Protein AF-A0A353WHD6-F1 (afdb_monomer_lite)

Secondary structure (DSSP, 8-state):
-HHHHHHHHHHHHHHHHHHHHHHHHHT-SS-HHHHHHHHHHHHHHHHHHHHHH--

Foldseek 3Di:
DVVLVCLLVVQLVVQQVVLVVVCVVVVPPDSVSNVVSNVVSNVRSVVSCCVVPVD

pLDDT: mean 93.03, std 7.24, range [59.78, 97.69]

Structure (mmCIF, N/CA/C/O backbone):
data_AF-A0A353WHD6-F1
#
_entry.id   AF-A0A353WHD6-F1
#
loop_
_atom_site.group_PDB
_atom_site.id
_atom_site.type_symbol
_atom_site.label_atom_id
_atom_site.label_alt_id
_atom_site.label_comp_id
_atom_site.label_asym_id
_atom_site.label_entity_id
_atom_site.label_seq_id
_atom_site.pdbx_PDB_ins_code
_atom_site.Cartn_x
_atom_site.Cartn_y
_atom_site.Cartn_z
_atom_site.occupancy
_atom_site.B_iso_or_equiv
_atom_site.auth_seq_id
_atom_site.auth_comp_id
_atom_site.auth_asym_id
_atom_site.auth_atom_id
_atom_site.pdbx_PDB_model_num
ATOM 1 N N . MET A 1 1 ? -15.303 7.686 11.027 1.00 63.06 1 MET A N 1
ATOM 2 C CA . MET A 1 1 ? -15.134 7.231 9.626 1.00 63.06 1 MET A CA 1
ATOM 3 C C . MET A 1 1 ? -13.737 7.521 9.092 1.00 63.06 1 MET A C 1
ATOM 5 O O . MET A 1 1 ? -13.096 6.576 8.663 1.00 63.06 1 MET A O 1
ATOM 9 N N . LEU A 1 2 ? -13.236 8.763 9.189 1.00 80.31 2 LEU A N 1
ATOM 10 C CA . LEU A 1 2 ? -11.891 9.135 8.711 1.00 80.31 2 LEU A CA 1
ATOM 11 C C . LEU A 1 2 ? -10.755 8.259 9.271 1.00 80.31 2 LEU A C 1
ATOM 13 O O . LEU A 1 2 ? -9.842 7.913 8.535 1.00 80.31 2 LEU A O 1
ATOM 17 N N . ASP A 1 3 ? -10.840 7.843 10.535 1.00 86.56 3 ASP A N 1
ATOM 18 C CA . ASP A 1 3 ? -9.831 6.986 11.178 1.00 86.56 3 ASP A CA 1
ATOM 19 C C . ASP A 1 3 ? -9.656 5.626 10.465 1.00 86.56 3 ASP A C 1
ATOM 21 O O . ASP A 1 3 ? -8.541 5.206 10.164 1.00 86.56 3 ASP A O 1
ATOM 25 N N . ILE A 1 4 ? -10.762 4.983 10.065 1.00 89.25 4 ILE A N 1
ATOM 26 C CA . ILE A 1 4 ? -10.742 3.726 9.294 1.00 89.2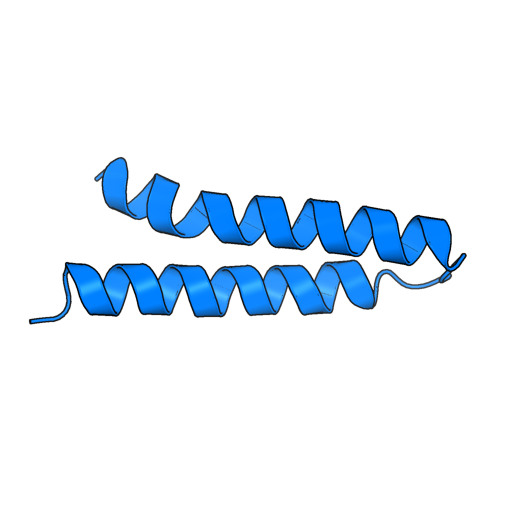5 4 ILE A CA 1
ATOM 27 C C . ILE A 1 4 ? -10.133 3.966 7.908 1.00 89.25 4 ILE A C 1
ATOM 29 O O . ILE A 1 4 ? -9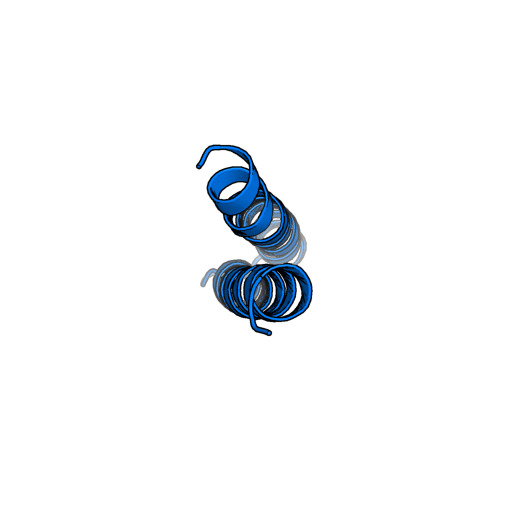.309 3.177 7.446 1.00 89.25 4 ILE A O 1
ATOM 33 N N . THR A 1 5 ? -10.502 5.076 7.263 1.00 91.50 5 THR A N 1
ATOM 34 C CA . THR A 1 5 ? -9.975 5.459 5.948 1.00 91.50 5 THR A CA 1
ATOM 35 C C . THR A 1 5 ? -8.460 5.645 5.985 1.00 91.50 5 THR A C 1
ATOM 37 O O . THR A 1 5 ? -7.762 5.058 5.163 1.00 91.50 5 THR A O 1
ATOM 40 N N . PHE A 1 6 ? -7.926 6.393 6.955 1.00 92.81 6 PHE A N 1
ATOM 41 C CA . PHE A 1 6 ? -6.478 6.572 7.094 1.00 92.81 6 PHE A CA 1
ATOM 42 C C . PHE A 1 6 ? -5.769 5.277 7.496 1.00 92.81 6 PHE A C 1
ATOM 44 O O . PHE A 1 6 ? -4.705 4.979 6.959 1.00 92.81 6 PHE A O 1
ATOM 51 N N . THR A 1 7 ? -6.379 4.467 8.365 1.00 92.00 7 THR A N 1
ATOM 52 C CA . THR A 1 7 ? -5.825 3.164 8.769 1.00 92.00 7 THR A CA 1
ATOM 53 C C . THR A 1 7 ? -5.659 2.208 7.579 1.00 92.00 7 THR A C 1
ATOM 55 O O . THR A 1 7 ? -4.707 1.430 7.552 1.00 92.00 7 THR A O 1
ATOM 58 N N . LEU A 1 8 ? -6.537 2.288 6.573 1.00 93.81 8 LEU A N 1
ATOM 59 C CA . LEU A 1 8 ? -6.419 1.522 5.326 1.00 93.81 8 LEU A CA 1
ATOM 60 C C . LEU A 1 8 ? -5.466 2.169 4.318 1.00 93.81 8 LEU A C 1
ATOM 62 O O . LEU A 1 8 ? -4.611 1.491 3.759 1.00 93.81 8 LEU A O 1
ATOM 66 N N . LEU A 1 9 ? -5.608 3.471 4.066 1.00 94.94 9 LEU A N 1
ATOM 67 C CA . LEU A 1 9 ? -4.890 4.137 2.978 1.00 94.94 9 LEU A CA 1
ATOM 68 C C . LEU A 1 9 ? -3.396 4.293 3.254 1.00 94.94 9 LEU A C 1
ATOM 70 O O . LEU A 1 9 ? -2.599 4.125 2.336 1.00 94.94 9 LEU A O 1
ATOM 74 N N . VAL A 1 10 ? -2.998 4.585 4.494 1.00 95.75 10 VAL A N 1
ATOM 75 C CA . VAL A 1 10 ? -1.582 4.787 4.847 1.00 95.75 10 VAL A CA 1
ATOM 76 C C . VAL A 1 10 ? -0.703 3.592 4.442 1.00 95.75 10 VAL A C 1
ATOM 78 O O . VAL A 1 10 ? 0.253 3.805 3.692 1.00 95.75 10 VAL A O 1
ATOM 81 N N . PRO A 1 11 ? -0.991 2.342 4.856 1.00 95.81 11 PRO A N 1
ATOM 82 C CA . PRO A 1 11 ? -0.170 1.198 4.462 1.00 95.81 11 PRO A CA 1
ATOM 83 C C . PRO A 1 11 ? -0.240 0.897 2.957 1.00 95.81 11 PRO A C 1
ATOM 85 O O . PRO A 1 11 ? 0.759 0.463 2.389 1.00 95.81 11 PRO A O 1
ATOM 88 N N . ILE A 1 12 ? -1.366 1.174 2.288 1.00 96.50 12 ILE A N 1
ATOM 89 C CA . ILE A 1 12 ? -1.508 1.009 0.831 1.00 96.50 12 ILE A CA 1
ATOM 90 C C . ILE A 1 12 ? -0.592 1.979 0.077 1.00 96.50 12 ILE A C 1
ATOM 92 O O . ILE A 1 12 ? 0.158 1.554 -0.802 1.00 96.50 12 ILE A O 1
ATOM 96 N N . PHE A 1 13 ? -0.618 3.267 0.432 1.00 97.25 13 PHE A N 1
ATOM 97 C CA . PHE A 1 13 ? 0.237 4.276 -0.194 1.00 97.25 13 PHE A CA 1
ATOM 98 C C . PHE A 1 13 ? 1.713 4.012 0.088 1.00 97.25 13 PHE A C 1
ATOM 100 O O . PHE A 1 13 ? 2.527 4.076 -0.832 1.00 97.25 13 PHE A O 1
ATOM 107 N N . LEU A 1 14 ? 2.063 3.659 1.329 1.00 97.00 14 LEU A N 1
ATOM 108 C CA . LEU A 1 14 ? 3.434 3.275 1.670 1.00 97.00 14 LEU A CA 1
ATOM 109 C C . LEU A 1 14 ? 3.901 2.075 0.843 1.00 97.00 14 LEU A C 1
ATOM 111 O O . LEU A 1 14 ? 4.995 2.118 0.284 1.00 97.00 14 LEU A O 1
ATOM 115 N N . GLY A 1 15 ? 3.064 1.044 0.713 1.00 97.31 15 GLY A N 1
ATOM 116 C CA . GLY A 1 15 ? 3.358 -0.120 -0.116 1.00 97.31 15 GLY A CA 1
ATOM 117 C C . GLY A 1 15 ? 3.550 0.245 -1.588 1.00 97.31 15 GLY A C 1
ATOM 118 O O . GLY A 1 15 ? 4.549 -0.137 -2.191 1.00 97.31 15 GLY A O 1
ATOM 119 N N . PHE A 1 16 ? 2.649 1.051 -2.152 1.00 97.56 16 PHE A N 1
ATOM 120 C CA . PHE A 1 16 ? 2.750 1.517 -3.536 1.00 97.56 16 PHE A CA 1
ATOM 121 C C . PHE A 1 16 ? 4.060 2.271 -3.799 1.00 97.56 16 PHE A C 1
ATOM 123 O O . PHE A 1 16 ? 4.795 1.918 -4.718 1.00 97.56 16 PHE A O 1
ATOM 130 N N . PHE A 1 17 ? 4.392 3.279 -2.985 1.00 97.50 17 PHE A N 1
ATOM 131 C CA . PHE A 1 17 ? 5.608 4.072 -3.195 1.00 97.50 17 PHE A CA 1
ATOM 132 C C . PHE A 1 17 ? 6.885 3.261 -2.957 1.00 97.50 17 PHE A C 1
ATOM 134 O O . PHE A 1 17 ? 7.852 3.420 -3.704 1.00 97.50 17 PHE A O 1
ATOM 141 N N . ALA A 1 18 ? 6.892 2.373 -1.958 1.00 96.81 18 ALA A N 1
ATOM 142 C CA . ALA A 1 18 ? 8.018 1.480 -1.706 1.00 96.81 18 ALA A CA 1
ATOM 143 C C . ALA A 1 18 ? 8.242 0.510 -2.875 1.00 96.81 18 ALA A C 1
ATOM 145 O O . ALA A 1 18 ? 9.372 0.352 -3.342 1.00 96.81 18 ALA A O 1
ATOM 146 N N . GLY A 1 19 ? 7.168 -0.096 -3.383 1.00 96.75 19 GLY A N 1
ATOM 147 C CA . GLY A 1 19 ? 7.235 -1.003 -4.522 1.00 96.75 19 GLY A CA 1
ATOM 148 C C . GLY A 1 19 ? 7.616 -0.295 -5.820 1.00 96.75 19 GLY A C 1
ATOM 149 O O . GLY A 1 19 ? 8.491 -0.781 -6.528 1.00 96.75 19 GLY A O 1
ATOM 150 N N . TYR A 1 20 ? 7.080 0.902 -6.068 1.00 96.62 20 TYR A N 1
ATOM 151 C CA . TYR A 1 20 ? 7.451 1.720 -7.225 1.00 96.62 20 TYR A CA 1
ATOM 152 C C . TYR A 1 20 ? 8.928 2.120 -7.197 1.00 96.62 20 TYR A C 1
ATOM 154 O O . TYR A 1 20 ? 9.626 2.041 -8.210 1.00 96.62 20 TYR A O 1
ATOM 162 N N . TYR A 1 21 ? 9.435 2.515 -6.026 1.00 96.62 21 TYR A N 1
ATOM 163 C 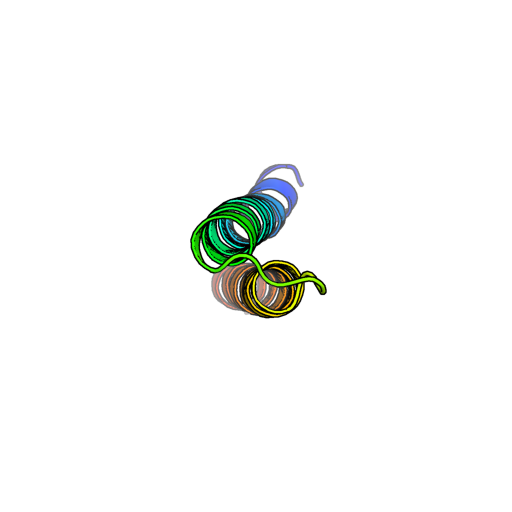CA . TYR A 1 21 ? 10.855 2.808 -5.853 1.00 96.62 21 TYR A CA 1
ATOM 164 C C . TYR A 1 21 ? 11.725 1.579 -6.150 1.00 96.62 21 TYR A C 1
ATOM 166 O O . TYR A 1 21 ? 12.757 1.707 -6.809 1.00 96.62 21 TYR A O 1
ATOM 174 N N . LEU A 1 22 ? 11.303 0.391 -5.709 1.00 96.12 22 LEU A N 1
ATOM 175 C CA . LEU A 1 22 ? 12.007 -0.867 -5.965 1.00 96.12 22 LEU A CA 1
ATOM 176 C C . LEU A 1 22 ? 11.971 -1.283 -7.435 1.00 96.12 22 LEU A C 1
ATOM 178 O O . LEU A 1 22 ? 13.025 -1.598 -7.981 1.00 96.12 22 LEU A O 1
ATOM 182 N N . ASP A 1 23 ? 10.811 -1.230 -8.089 1.00 96.00 23 ASP A N 1
ATOM 183 C CA . ASP A 1 23 ? 10.687 -1.539 -9.518 1.00 96.00 23 ASP A CA 1
ATOM 184 C C . ASP A 1 23 ? 11.566 -0.605 -10.359 1.00 96.00 23 ASP A C 1
ATOM 186 O O . ASP A 1 23 ? 12.294 -1.067 -11.240 1.00 96.00 23 ASP A O 1
ATOM 190 N N . LYS A 1 24 ? 11.595 0.694 -10.023 1.00 95.56 24 LYS A N 1
ATOM 191 C CA . LYS A 1 24 ? 12.477 1.669 -10.678 1.00 95.56 24 LYS A CA 1
ATOM 192 C C . LYS A 1 24 ? 13.957 1.400 -10.398 1.00 95.56 24 LYS A C 1
ATOM 194 O O . LYS A 1 24 ? 14.783 1.557 -11.289 1.00 95.56 24 LYS A O 1
ATOM 199 N N . LYS A 1 25 ? 14.312 1.014 -9.170 1.00 96.06 25 LYS A N 1
ATOM 200 C CA . LYS A 1 25 ? 15.701 0.708 -8.790 1.00 96.06 25 LYS A CA 1
ATOM 201 C C . LYS A 1 25 ? 16.221 -0.562 -9.468 1.00 96.06 25 LYS A C 1
ATOM 203 O O . LYS A 1 25 ? 17.415 -0.653 -9.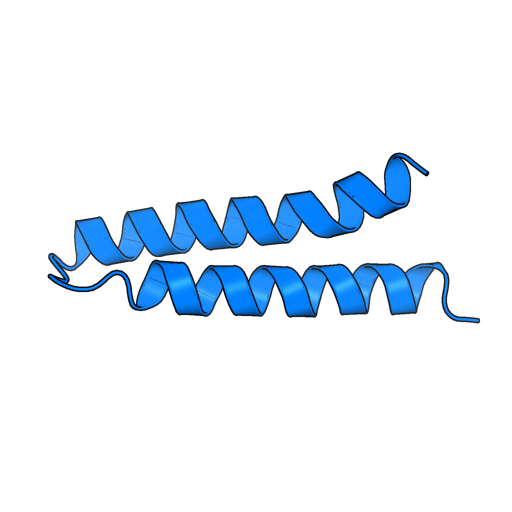737 1.00 96.06 25 LYS A O 1
ATOM 208 N N . LEU A 1 26 ? 15.342 -1.529 -9.718 1.00 94.94 26 LEU A N 1
ATOM 209 C CA . LEU A 1 26 ? 15.680 -2.826 -10.306 1.00 94.94 26 LEU A CA 1
ATOM 210 C C . LEU A 1 26 ? 15.501 -2.869 -11.832 1.00 94.94 26 LEU A C 1
ATOM 212 O O . LEU A 1 26 ? 15.821 -3.888 -12.431 1.00 94.94 26 LEU A O 1
ATOM 216 N N . ASN A 1 27 ? 15.046 -1.774 -12.458 1.00 91.94 27 ASN A N 1
ATOM 217 C CA . ASN A 1 27 ? 14.719 -1.704 -13.889 1.00 91.94 27 ASN A CA 1
ATOM 218 C C . ASN A 1 27 ? 13.766 -2.824 -14.334 1.00 91.94 27 ASN A C 1
ATOM 220 O O . ASN A 1 27 ? 13.918 -3.390 -15.416 1.00 91.94 27 ASN A O 1
ATOM 224 N N . ASN A 1 28 ? 12.781 -3.152 -13.499 1.00 90.56 28 ASN A N 1
ATOM 225 C CA . ASN A 1 28 ? 11.769 -4.120 -13.889 1.00 90.56 28 ASN A CA 1
ATOM 226 C C . ASN A 1 28 ? 10.885 -3.529 -14.997 1.00 90.56 28 ASN A C 1
ATOM 228 O O . ASN A 1 28 ? 10.340 -2.437 -14.845 1.00 90.56 28 ASN A O 1
ATOM 232 N N . GLU A 1 29 ? 10.685 -4.276 -16.083 1.00 89.06 29 GLU A N 1
ATOM 233 C CA . GLU A 1 29 ? 9.747 -3.900 -17.154 1.00 89.06 29 GLU A CA 1
ATOM 234 C C . GLU A 1 29 ? 8.280 -3.985 -16.701 1.00 89.06 29 GLU A C 1
ATOM 236 O O . GLU A 1 29 ? 7.398 -3.338 -17.264 1.00 89.06 29 GLU A O 1
ATOM 241 N N . VAL A 1 30 ? 8.020 -4.777 -15.658 1.00 92.88 30 VAL A N 1
ATOM 242 C CA . VAL A 1 30 ? 6.693 -5.025 -15.090 1.00 92.88 30 VAL A CA 1
ATOM 243 C C . VAL A 1 30 ? 6.694 -4.580 -13.622 1.00 92.88 30 VAL A C 1
ATOM 245 O O . VAL A 1 30 ? 7.650 -4.890 -12.912 1.00 92.88 30 VAL A O 1
ATOM 248 N N . PRO A 1 31 ? 5.645 -3.899 -13.122 1.00 94.62 31 PRO A N 1
ATOM 249 C CA . PRO A 1 31 ? 5.611 -3.340 -11.766 1.00 94.62 31 PRO A CA 1
ATOM 250 C C . PRO A 1 31 ? 5.329 -4.405 -10.686 1.00 94.62 31 PRO A C 1
ATOM 252 O O . PRO A 1 31 ? 4.344 -4.333 -9.945 1.00 94.62 31 PRO A O 1
ATOM 255 N N . VAL A 1 32 ? 6.166 -5.443 -10.623 1.00 95.69 32 VAL A N 1
ATOM 256 C CA . VAL A 1 32 ? 5.975 -6.616 -9.758 1.00 95.69 32 VAL A CA 1
ATOM 257 C C . VAL A 1 32 ? 6.022 -6.221 -8.284 1.00 95.69 32 VAL A C 1
ATOM 259 O O . VAL A 1 32 ? 5.147 -6.626 -7.513 1.00 95.69 32 VAL A O 1
ATOM 262 N N . TRP A 1 33 ? 7.002 -5.407 -7.881 1.00 95.44 33 TRP A N 1
ATOM 263 C CA . TRP A 1 33 ? 7.141 -4.999 -6.483 1.00 95.44 33 TRP A CA 1
ATOM 264 C C . TRP A 1 33 ? 6.038 -4.034 -6.073 1.00 95.44 33 TRP A C 1
ATOM 266 O O . TRP A 1 33 ? 5.494 -4.167 -4.981 1.00 95.44 33 TRP A O 1
ATOM 276 N N . THR A 1 34 ? 5.654 -3.109 -6.950 1.00 96.88 34 THR A N 1
ATOM 277 C CA . THR A 1 34 ? 4.518 -2.204 -6.737 1.00 96.88 34 THR A CA 1
ATOM 278 C C . THR A 1 34 ? 3.257 -3.000 -6.427 1.00 96.88 34 THR A C 1
ATOM 280 O O . THR A 1 34 ? 2.637 -2.770 -5.392 1.00 96.88 34 THR A O 1
ATOM 283 N N . ILE A 1 35 ? 2.920 -3.997 -7.252 1.00 96.62 35 ILE A N 1
ATOM 284 C CA . ILE A 1 35 ? 1.744 -4.850 -7.025 1.00 96.62 35 ILE A CA 1
ATOM 285 C C . ILE A 1 35 ? 1.876 -5.617 -5.703 1.00 96.62 35 ILE A C 1
ATOM 287 O O . ILE A 1 35 ? 0.955 -5.587 -4.884 1.00 96.62 35 ILE A O 1
ATOM 291 N N . ALA A 1 36 ? 3.018 -6.267 -5.461 1.00 96.94 36 ALA A N 1
ATOM 292 C CA . ALA A 1 36 ? 3.236 -7.062 -4.254 1.00 96.94 36 ALA A CA 1
ATOM 293 C C . ALA A 1 36 ? 3.099 -6.225 -2.969 1.00 96.94 36 ALA A C 1
ATOM 295 O O . ALA A 1 36 ? 2.367 -6.601 -2.050 1.00 96.94 36 ALA A O 1
ATOM 296 N N . PHE A 1 37 ? 3.752 -5.063 -2.908 1.00 97.50 37 PHE A N 1
ATOM 297 C CA . PHE A 1 37 ? 3.698 -4.191 -1.737 1.00 97.50 37 PHE A CA 1
ATOM 298 C C . PHE A 1 37 ? 2.347 -3.494 -1.575 1.00 97.50 37 PHE A C 1
ATOM 300 O O . PHE A 1 37 ? 1.911 -3.297 -0.441 1.00 97.50 37 PHE A O 1
ATOM 307 N N . THR A 1 38 ? 1.643 -3.164 -2.660 1.00 97.50 38 THR A N 1
ATOM 308 C CA . THR A 1 38 ? 0.268 -2.656 -2.571 1.00 97.50 38 THR A CA 1
ATOM 309 C C . THR A 1 38 ? -0.674 -3.706 -1.982 1.00 97.50 38 THR A C 1
ATOM 311 O O . THR A 1 38 ? -1.429 -3.384 -1.065 1.00 97.50 38 THR A O 1
ATOM 314 N N . VAL A 1 39 ? -0.602 -4.966 -2.432 1.00 97.69 39 VAL A N 1
ATOM 315 C CA . VAL A 1 39 ? -1.411 -6.064 -1.867 1.00 97.69 39 VAL A CA 1
ATOM 316 C C . VAL A 1 39 ? -1.092 -6.271 -0.385 1.00 97.69 39 VAL A C 1
ATOM 318 O O . VAL A 1 39 ? -2.010 -6.360 0.431 1.00 97.69 39 VAL A O 1
ATOM 321 N N . LEU A 1 40 ? 0.191 -6.265 -0.008 1.00 97.38 40 LEU A N 1
ATOM 322 C CA . LEU A 1 40 ? 0.593 -6.314 1.402 1.00 97.38 40 LEU A CA 1
ATOM 323 C C . LEU A 1 40 ? 0.026 -5.133 2.201 1.00 97.38 40 LEU A C 1
ATOM 325 O O . LEU A 1 40 ? -0.490 -5.332 3.298 1.00 97.38 40 LEU A O 1
ATOM 329 N N . GLY A 1 41 ? 0.059 -3.922 1.643 1.00 96.75 41 GLY A N 1
ATOM 330 C CA . GLY A 1 41 ? -0.522 -2.729 2.257 1.00 96.75 41 GLY A CA 1
ATOM 331 C C . GLY A 1 41 ? -2.023 -2.870 2.526 1.00 96.75 41 GLY A C 1
ATOM 332 O O . GLY A 1 41 ? -2.482 -2.515 3.612 1.00 96.75 41 GLY A O 1
ATOM 333 N N . VAL A 1 42 ? -2.777 -3.457 1.589 1.00 96.75 42 VAL A N 1
ATOM 334 C CA . VAL A 1 42 ? -4.209 -3.755 1.769 1.00 96.75 42 VAL A CA 1
ATOM 335 C C . VAL A 1 42 ? -4.419 -4.749 2.911 1.00 96.75 42 VAL A C 1
ATOM 337 O O . VAL A 1 42 ? -5.226 -4.487 3.802 1.00 96.75 42 VAL A O 1
ATOM 340 N N . VAL A 1 43 ? -3.673 -5.859 2.929 1.00 97.06 43 VAL A N 1
ATOM 341 C CA . VAL A 1 43 ? -3.788 -6.894 3.973 1.00 97.06 43 VAL A CA 1
ATOM 342 C C . VAL A 1 43 ? -3.472 -6.318 5.355 1.00 97.06 43 VAL A C 1
ATOM 344 O O . VAL A 1 43 ? -4.232 -6.528 6.300 1.00 97.06 43 VAL A O 1
ATOM 347 N N . ILE A 1 44 ? -2.390 -5.544 5.474 1.00 95.88 44 ILE A N 1
ATOM 348 C CA . ILE A 1 44 ? -1.989 -4.894 6.729 1.00 95.88 44 ILE A CA 1
ATOM 349 C C . ILE A 1 44 ? -3.037 -3.871 7.173 1.00 95.88 44 ILE A C 1
ATOM 351 O O . ILE A 1 44 ? -3.386 -3.827 8.356 1.00 95.88 44 ILE A O 1
ATOM 355 N N . GLY A 1 45 ? -3.559 -3.063 6.247 1.00 95.19 45 GLY A 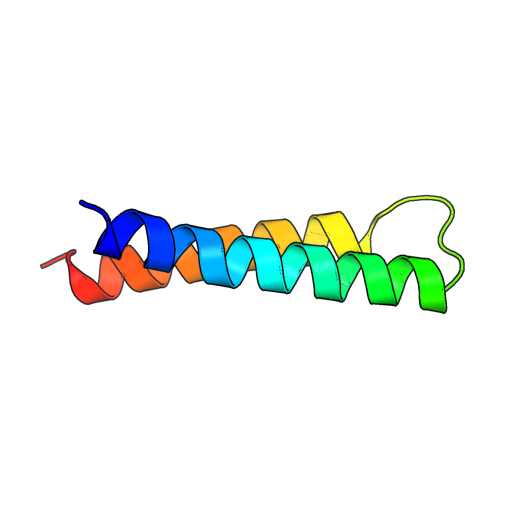N 1
ATOM 356 C CA . GLY A 1 45 ? -4.610 -2.088 6.532 1.00 95.19 45 GLY A CA 1
ATOM 357 C C . GLY A 1 45 ? -5.886 -2.761 7.035 1.00 95.19 45 GLY A C 1
ATOM 358 O O . GLY A 1 45 ? -6.412 -2.387 8.083 1.00 95.19 45 GLY A O 1
ATOM 359 N N . MET A 1 46 ? -6.346 -3.810 6.347 1.00 94.81 46 MET A N 1
ATOM 360 C CA . MET A 1 46 ? -7.517 -4.592 6.752 1.00 94.81 46 MET A CA 1
ATOM 361 C C . MET A 1 46 ? -7.319 -5.250 8.116 1.00 94.81 46 MET A C 1
ATOM 363 O O . MET A 1 46 ? -8.197 -5.158 8.973 1.00 94.81 46 MET A O 1
ATOM 367 N N . TRP A 1 47 ? -6.159 -5.866 8.351 1.00 95.19 47 TRP A N 1
ATOM 368 C CA . TRP A 1 47 ? -5.835 -6.467 9.642 1.00 95.19 47 TRP A CA 1
ATOM 369 C C . TRP A 1 47 ? -5.789 -5.427 10.765 1.00 95.19 47 TRP A C 1
ATOM 371 O O . TRP A 1 47 ? -6.288 -5.679 11.859 1.00 95.19 47 TRP A O 1
ATOM 381 N N . SER A 1 48 ? -5.257 -4.234 10.495 1.00 93.38 48 SER A N 1
ATOM 382 C CA . SER A 1 48 ? -5.203 -3.135 11.466 1.00 93.38 48 SER A CA 1
ATOM 383 C C . SER A 1 48 ? -6.596 -2.625 11.835 1.00 93.38 48 SER A C 1
ATOM 385 O O . SER A 1 48 ? -6.866 -2.381 13.011 1.00 93.38 48 SER A O 1
ATOM 387 N N . VAL A 1 49 ? -7.500 -2.513 10.854 1.00 93.44 49 VAL A N 1
ATOM 388 C CA . VAL A 1 49 ? -8.913 -2.180 11.095 1.00 93.44 49 VAL A CA 1
ATOM 389 C C . VAL A 1 49 ? -9.592 -3.289 11.895 1.00 93.44 49 VAL A C 1
ATOM 391 O O . VAL A 1 49 ? -10.219 -3.003 12.914 1.00 93.44 49 VAL A O 1
ATOM 394 N N . TYR A 1 50 ? -9.427 -4.549 11.489 1.00 93.44 50 TYR A N 1
ATOM 395 C CA . TYR A 1 50 ? -9.998 -5.692 12.201 1.00 93.44 50 TYR A CA 1
ATOM 396 C C . TYR A 1 50 ? -9.513 -5.748 13.652 1.00 93.44 50 TYR A C 1
ATOM 398 O O . TYR A 1 50 ? -10.317 -5.876 14.560 1.00 93.44 50 TYR A O 1
ATOM 406 N N . LYS A 1 51 ? -8.219 -5.550 13.908 1.00 92.44 51 LYS A N 1
ATOM 407 C CA . LYS A 1 51 ? -7.663 -5.558 15.266 1.00 92.44 51 LYS A CA 1
ATOM 408 C C . LYS A 1 51 ? -8.154 -4.393 16.135 1.00 92.44 51 LYS A C 1
ATOM 410 O O . LYS A 1 51 ? -8.208 -4.529 17.352 1.00 92.44 51 LYS A O 1
ATOM 415 N N . ARG A 1 52 ? -8.458 -3.234 15.539 1.00 90.12 52 ARG A N 1
ATOM 416 C CA . ARG A 1 52 ? -8.928 -2.045 16.275 1.00 90.12 52 ARG A CA 1
ATOM 417 C C . ARG A 1 52 ? -10.432 -2.046 16.539 1.00 90.12 52 ARG A C 1
ATOM 419 O O . ARG A 1 52 ? -10.849 -1.513 17.562 1.00 90.12 52 ARG A O 1
ATOM 426 N N . TYR A 1 53 ? -11.231 -2.589 15.621 1.00 87.19 53 TYR A N 1
ATOM 427 C CA . TYR A 1 53 ? -12.695 -2.462 15.655 1.00 87.19 53 TYR A CA 1
ATOM 428 C C . TYR A 1 53 ? -13.446 -3.795 15.600 1.00 87.19 53 TYR A C 1
ATOM 430 O O . TYR A 1 53 ? -14.632 -3.834 15.928 1.00 87.19 53 TYR A O 1
ATOM 438 N N . GLY A 1 54 ? -12.785 -4.873 15.183 1.00 79.94 54 GLY A N 1
ATOM 439 C CA . GLY A 1 54 ? -13.282 -6.235 15.323 1.00 79.94 54 GLY A CA 1
ATOM 440 C C . GLY A 1 54 ? -13.192 -6.624 16.791 1.00 79.94 54 GLY A C 1
ATOM 441 O O . GLY A 1 54 ? -12.104 -6.871 17.304 1.00 79.94 54 GLY A O 1
ATOM 442 N N . LYS A 1 55 ? -14.334 -6.564 17.471 1.00 59.78 55 LYS A N 1
ATOM 443 C CA . LYS A 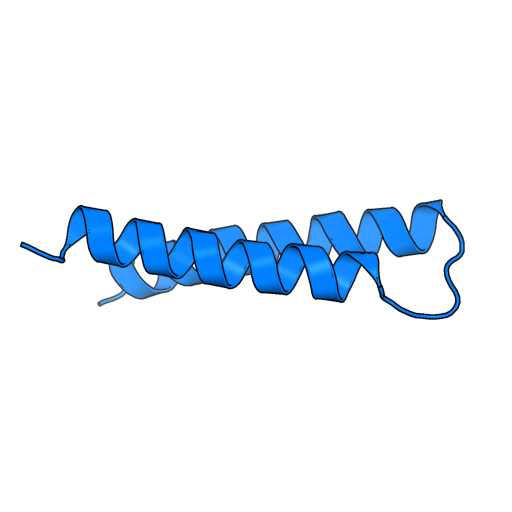1 55 ? -14.507 -7.094 18.824 1.00 59.78 55 LYS A CA 1
ATOM 444 C C . LYS A 1 55 ? -14.256 -8.596 18.853 1.00 59.78 55 LYS A C 1
ATOM 446 O O . LYS A 1 55 ? -14.742 -9.269 17.917 1.00 59.78 55 LYS A O 1
#

Sequence (55 aa):
MLDITFTLLVPIFLGFFAGYYLDKKLNNEVPVWTIAFTVLGVVIGMWSVYKRYGK

Radius of gyration: 12.95 Å; chains: 1; bounding box: 31×16×36 Å